Protein AF-A0A1I8B2J7-F1 (afdb_monomer)

Sequence (93 aa):
MSAVQCAQCSNSPACNADPFYEKQLFCWEKDANKWSPTRGRRVCEGGLCFIGIDHNQMVEQNCGDCPAKFKNCVTCKNKNSCNEESLLPLQKI

Structure (mmCIF, N/CA/C/O backbone):
data_AF-A0A1I8B2J7-F1
#
_entry.id   AF-A0A1I8B2J7-F1
#
loop_
_atom_site.group_PDB
_atom_site.id
_atom_site.type_symbol
_atom_site.label_atom_id
_atom_site.label_alt_id
_atom_site.label_comp_id
_atom_site.label_asym_id
_atom_site.label_entity_id
_atom_site.label_seq_id
_atom_site.pdbx_PDB_ins_code
_atom_site.Cartn_x
_atom_site.Cartn_y
_atom_site.Cartn_z
_atom_site.occupancy
_atom_site.B_iso_or_equiv
_atom_site.auth_seq_id
_atom_site.auth_comp_id
_atom_site.auth_asym_id
_atom_site.auth_atom_id
_atom_site.pdbx_PDB_model_num
ATOM 1 N N . MET A 1 1 ? 6.556 -22.218 -4.217 1.00 41.38 1 MET A N 1
ATOM 2 C CA . MET A 1 1 ? 6.944 -21.597 -5.502 1.00 41.38 1 MET A CA 1
ATOM 3 C C . MET A 1 1 ? 6.799 -20.097 -5.330 1.00 41.38 1 MET A C 1
ATOM 5 O O . MET A 1 1 ? 5.722 -19.671 -4.941 1.00 41.38 1 MET A O 1
ATOM 9 N N . SER A 1 2 ? 7.872 -19.324 -5.504 1.00 52.38 2 SER A N 1
ATOM 10 C CA . SER A 1 2 ? 7.795 -17.859 -5.438 1.00 52.38 2 SER A CA 1
ATOM 11 C C . SER A 1 2 ? 7.273 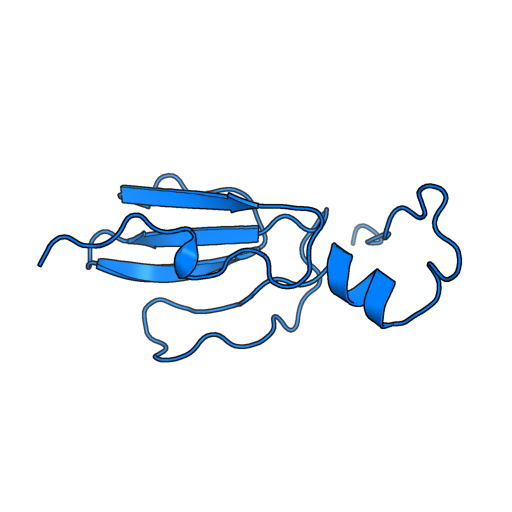-17.356 -6.784 1.00 52.38 2 SER A C 1
ATOM 13 O O . SER A 1 2 ? 7.883 -17.663 -7.807 1.00 52.38 2 SER A O 1
ATOM 15 N N . ALA A 1 3 ? 6.136 -16.660 -6.805 1.00 61.75 3 ALA A N 1
ATOM 16 C CA . ALA A 1 3 ? 5.615 -16.060 -8.029 1.00 61.75 3 ALA A CA 1
ATOM 17 C C . ALA A 1 3 ? 6.560 -14.935 -8.476 1.00 61.75 3 ALA A C 1
ATOM 19 O O . ALA A 1 3 ? 6.886 -14.046 -7.686 1.00 61.75 3 ALA A O 1
ATOM 20 N N . VAL A 1 4 ? 7.035 -14.993 -9.723 1.00 66.12 4 VAL A N 1
ATOM 21 C CA . VAL A 1 4 ? 7.820 -13.902 -10.312 1.00 66.12 4 VAL A CA 1
ATOM 22 C C . VAL A 1 4 ? 6.896 -12.696 -10.442 1.00 66.12 4 VAL A C 1
ATOM 24 O O . VAL A 1 4 ? 5.874 -12.763 -11.121 1.00 66.12 4 VAL A O 1
ATOM 27 N N . GLN A 1 5 ? 7.240 -11.614 -9.751 1.00 62.47 5 GLN A N 1
ATOM 28 C CA . GLN A 1 5 ? 6.485 -10.368 -9.782 1.00 62.47 5 GLN A CA 1
ATOM 29 C C . GLN A 1 5 ? 6.876 -9.586 -11.036 1.00 62.47 5 GLN A C 1
ATOM 31 O O . GLN A 1 5 ? 8.055 -9.303 -11.245 1.00 62.47 5 GLN A O 1
ATOM 36 N N . CYS A 1 6 ? 5.893 -9.254 -11.871 1.00 65.19 6 CYS A N 1
ATOM 37 C CA . CYS A 1 6 ? 6.099 -8.569 -13.143 1.00 65.19 6 CYS A CA 1
ATOM 38 C C . CYS A 1 6 ? 5.345 -7.238 -13.145 1.00 65.19 6 CYS A C 1
ATOM 40 O O . CYS A 1 6 ? 4.147 -7.205 -12.878 1.00 65.19 6 CYS A O 1
ATOM 42 N N . ALA A 1 7 ? 6.026 -6.152 -13.507 1.00 67.88 7 ALA A N 1
ATOM 43 C CA . ALA A 1 7 ? 5.365 -4.904 -13.871 1.00 67.88 7 ALA A CA 1
ATOM 44 C C . ALA A 1 7 ? 4.821 -5.024 -15.305 1.00 67.88 7 ALA A C 1
ATOM 46 O O . ALA A 1 7 ? 5.555 -5.402 -16.224 1.00 67.88 7 ALA A O 1
ATOM 47 N N . GLN A 1 8 ? 3.542 -4.715 -15.520 1.00 69.94 8 GLN A N 1
ATOM 48 C CA . GLN A 1 8 ? 2.952 -4.790 -16.855 1.00 69.94 8 GLN A CA 1
ATOM 49 C C . GLN A 1 8 ? 3.344 -3.544 -17.658 1.00 69.94 8 GLN A C 1
ATOM 51 O O . GLN A 1 8 ? 2.969 -2.417 -17.328 1.00 69.94 8 GLN A O 1
ATOM 56 N N . CYS A 1 9 ? 4.103 -3.753 -18.735 1.00 71.88 9 CYS A N 1
ATOM 57 C CA . CYS A 1 9 ? 4.494 -2.712 -19.683 1.00 71.88 9 CYS A CA 1
ATOM 58 C C . CYS A 1 9 ? 3.365 -2.474 -20.701 1.00 71.88 9 CYS A C 1
ATOM 60 O O . CYS A 1 9 ? 3.410 -2.942 -21.835 1.00 71.88 9 CYS A O 1
ATOM 62 N N . SER A 1 10 ? 2.298 -1.789 -20.288 1.00 65.31 10 SER A N 1
ATOM 63 C CA . SER A 1 10 ? 1.180 -1.419 -21.164 1.00 65.31 10 SER A CA 1
ATOM 64 C C . SER A 1 10 ? 1.490 -0.120 -21.923 1.00 65.31 10 SER A C 1
ATOM 66 O O . SER A 1 10 ? 1.167 0.972 -21.468 1.00 65.31 10 SER A O 1
ATOM 68 N N . ASN A 1 11 ? 2.125 -0.243 -23.095 1.00 62.16 11 ASN A N 1
ATOM 69 C CA . ASN A 1 11 ? 2.318 0.825 -24.096 1.00 62.16 11 ASN A CA 1
ATOM 70 C C . ASN A 1 11 ? 2.997 2.125 -23.607 1.00 62.16 11 ASN A C 1
ATOM 72 O O . ASN A 1 11 ? 2.799 3.186 -24.197 1.00 62.16 11 ASN A O 1
ATOM 76 N N . SER A 1 12 ? 3.817 2.064 -22.556 1.00 64.81 12 SER A N 1
ATOM 77 C CA . SER A 1 12 ? 4.595 3.212 -22.078 1.00 64.81 12 SER A CA 1
ATOM 78 C C . SER A 1 12 ? 6.047 3.119 -22.570 1.00 64.81 12 SER A C 1
ATOM 80 O O . SER A 1 12 ? 6.682 2.081 -22.361 1.00 64.81 12 SER A O 1
ATOM 82 N N . PRO A 1 13 ? 6.611 4.165 -23.208 1.00 66.31 13 PRO A N 1
ATOM 83 C CA . PRO A 1 13 ? 8.047 4.211 -23.456 1.00 66.31 13 PRO A CA 1
ATOM 84 C C . PRO A 1 13 ? 8.798 4.249 -22.109 1.00 66.31 13 PRO A C 1
ATOM 86 O O . PRO A 1 13 ? 8.398 4.973 -21.203 1.00 66.31 13 PRO A O 1
ATOM 89 N N . ALA A 1 14 ? 9.886 3.476 -21.989 1.00 70.88 14 ALA A N 1
ATOM 90 C CA . ALA A 1 14 ? 10.744 3.353 -20.795 1.00 70.88 14 ALA A CA 1
ATOM 91 C C . ALA A 1 14 ? 10.195 2.531 -19.603 1.00 70.88 14 ALA A C 1
ATOM 93 O O . ALA A 1 14 ? 10.487 2.825 -18.443 1.00 70.88 14 ALA A O 1
ATOM 94 N N . CYS A 1 15 ? 9.467 1.441 -19.860 1.00 71.50 15 CYS A N 1
ATOM 95 C CA . CYS A 1 15 ? 9.035 0.519 -18.799 1.00 71.50 15 CYS A CA 1
ATOM 96 C C . CYS A 1 15 ? 10.161 -0.300 -18.136 1.00 71.50 15 CYS A C 1
ATOM 98 O O . CYS A 1 15 ? 9.942 -0.945 -17.114 1.00 71.50 15 CYS A O 1
ATOM 100 N N . ASN A 1 16 ? 11.370 -0.258 -18.695 1.00 71.25 16 ASN A N 1
ATOM 101 C CA . ASN A 1 16 ? 12.580 -0.833 -18.112 1.00 71.25 16 ASN A CA 1
ATOM 102 C C . ASN A 1 16 ? 13.306 0.122 -17.147 1.00 71.25 16 ASN A C 1
ATOM 104 O O . ASN A 1 16 ? 14.367 -0.232 -16.645 1.00 71.25 16 ASN A O 1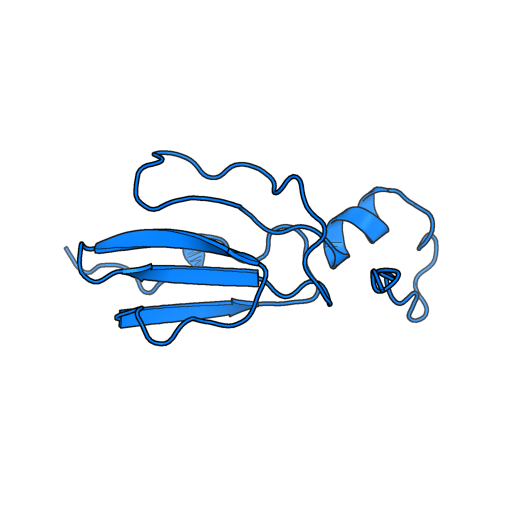
ATOM 108 N N . ALA A 1 17 ? 12.798 1.339 -16.939 1.00 77.44 17 ALA A N 1
ATOM 109 C CA . ALA A 1 17 ? 13.405 2.286 -16.016 1.00 77.44 17 ALA A CA 1
ATOM 110 C C . ALA A 1 17 ? 12.979 1.986 -14.570 1.00 77.44 17 ALA A C 1
ATOM 112 O O . ALA A 1 17 ? 11.796 1.735 -14.316 1.00 77.44 17 ALA A O 1
ATOM 113 N N . ASP A 1 18 ? 13.909 2.110 -13.619 1.00 75.62 18 ASP A N 1
ATOM 114 C CA . ASP A 1 18 ? 13.647 1.915 -12.184 1.00 75.62 18 ASP A CA 1
ATOM 115 C C . ASP A 1 18 ? 12.376 2.636 -11.698 1.00 75.62 18 ASP A C 1
ATOM 117 O O . ASP A 1 18 ? 11.559 2.003 -11.031 1.00 75.62 18 ASP A O 1
ATOM 121 N N . PRO A 1 19 ? 12.086 3.896 -12.095 1.00 73.88 19 PRO A N 1
ATOM 122 C CA . PRO A 1 19 ? 10.881 4.586 -11.640 1.00 73.88 19 PRO A CA 1
ATOM 123 C C . PRO A 1 19 ? 9.569 3.941 -12.101 1.00 73.88 19 PRO A C 1
ATOM 125 O O . PRO A 1 19 ? 8.543 4.125 -11.448 1.00 73.88 19 PRO A O 1
ATOM 128 N N . PHE A 1 20 ? 9.564 3.233 -13.234 1.00 73.19 20 PHE A N 1
ATOM 129 C CA . PHE A 1 20 ? 8.384 2.515 -13.720 1.00 73.19 20 PHE A CA 1
ATOM 130 C C . PHE A 1 20 ? 8.135 1.267 -12.872 1.00 73.19 20 PHE A C 1
ATOM 132 O O . PHE A 1 20 ? 7.014 1.042 -12.415 1.00 73.19 20 P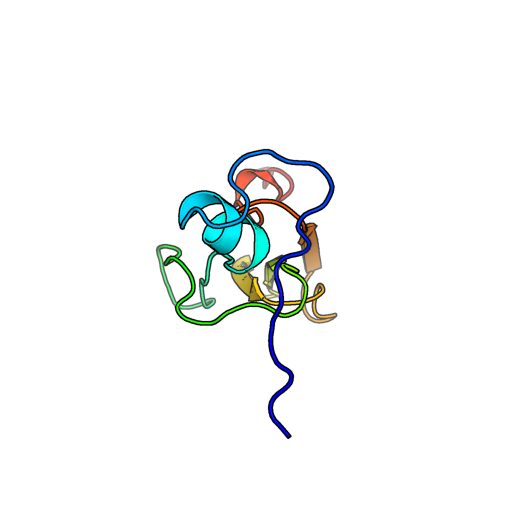HE A O 1
ATOM 139 N N . TYR A 1 21 ? 9.203 0.514 -12.606 1.00 72.44 21 TYR A N 1
ATOM 140 C CA . TYR A 1 21 ? 9.180 -0.676 -11.761 1.00 72.44 21 TYR A CA 1
ATOM 141 C C . TYR A 1 21 ? 8.780 -0.323 -10.323 1.00 72.44 21 TYR A C 1
ATOM 143 O O . TYR A 1 21 ? 7.863 -0.918 -9.759 1.00 72.44 21 TYR A O 1
ATOM 151 N N . GLU A 1 22 ? 9.393 0.719 -9.756 1.00 73.88 22 GLU A N 1
ATOM 152 C CA . GLU A 1 22 ? 9.104 1.171 -8.398 1.00 73.88 22 GLU A CA 1
ATOM 153 C C . GLU A 1 22 ? 7.647 1.624 -8.226 1.00 73.88 22 GLU A C 1
ATOM 155 O O . GLU A 1 22 ? 7.031 1.387 -7.187 1.00 73.88 22 GLU A O 1
ATOM 160 N N . LYS A 1 23 ? 7.065 2.251 -9.258 1.00 71.25 23 LYS A N 1
ATOM 161 C CA . LYS A 1 23 ? 5.676 2.729 -9.234 1.00 71.25 23 LYS A CA 1
ATOM 162 C C . LYS A 1 23 ? 4.626 1.636 -9.200 1.00 71.25 23 LYS A C 1
ATOM 164 O O . LYS A 1 23 ? 3.523 1.905 -8.734 1.00 71.25 23 LYS A O 1
ATOM 169 N N . GLN A 1 24 ? 4.929 0.454 -9.714 1.00 70.75 24 GLN A N 1
ATOM 170 C CA . GLN A 1 24 ? 3.950 -0.625 -9.787 1.00 70.75 24 GLN A CA 1
ATOM 171 C C . GLN A 1 24 ? 4.086 -1.634 -8.655 1.00 70.75 24 GLN A C 1
ATOM 173 O O . GLN A 1 24 ? 3.232 -2.497 -8.541 1.00 70.75 24 GLN A O 1
ATOM 178 N N . LEU A 1 25 ? 5.145 -1.565 -7.848 1.00 75.44 25 LEU A N 1
ATOM 179 C CA . LEU A 1 25 ? 5.522 -2.692 -6.999 1.00 75.44 25 LEU A CA 1
ATOM 180 C C . LEU A 1 25 ? 5.705 -2.342 -5.527 1.00 75.44 25 LEU A C 1
ATOM 182 O O . LEU A 1 25 ? 5.744 -3.263 -4.723 1.00 75.44 25 LEU A O 1
ATOM 186 N N . PHE A 1 26 ? 5.792 -1.068 -5.138 1.00 85.12 26 PHE A N 1
AT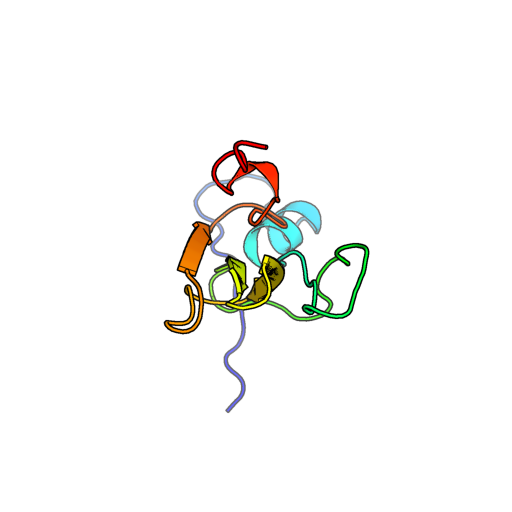OM 187 C CA . PHE A 1 26 ? 6.032 -0.704 -3.738 1.00 85.12 26 PHE A CA 1
ATOM 188 C C . PHE A 1 26 ? 4.917 0.159 -3.146 1.00 85.12 26 PHE A C 1
ATOM 190 O O . PHE A 1 26 ? 4.366 1.048 -3.800 1.00 85.12 26 PHE A O 1
ATOM 197 N N . CYS A 1 27 ? 4.642 -0.091 -1.867 1.00 90.50 27 CYS A N 1
ATOM 198 C CA . CYS A 1 27 ? 3.692 0.643 -1.038 1.00 90.50 27 CYS A CA 1
ATOM 199 C C . CYS A 1 27 ? 4.418 1.381 0.096 1.00 90.50 27 CYS A C 1
ATOM 201 O O . CYS A 1 27 ? 5.573 1.075 0.413 1.00 90.50 27 CYS A O 1
ATOM 203 N N . TRP A 1 28 ? 3.736 2.319 0.754 1.00 92.56 28 TRP A N 1
ATOM 204 C CA . TRP A 1 28 ? 4.151 2.744 2.089 1.00 92.56 28 TRP A CA 1
ATOM 205 C C . TRP A 1 28 ? 3.917 1.604 3.083 1.00 92.56 28 TRP A C 1
ATOM 207 O O . TRP A 1 28 ? 2.857 0.976 3.067 1.00 92.56 28 TRP A O 1
ATOM 217 N N . GLU A 1 29 ? 4.897 1.368 3.951 1.00 91.88 29 GLU A N 1
ATOM 218 C CA . GLU A 1 29 ? 4.817 0.452 5.087 1.00 91.88 29 GLU A CA 1
ATOM 219 C C . GLU A 1 29 ? 4.855 1.260 6.389 1.00 91.88 29 GLU A C 1
ATOM 221 O O . GLU A 1 29 ? 5.843 1.944 6.687 1.00 91.88 29 GLU A O 1
ATOM 226 N N . LYS A 1 30 ? 3.782 1.165 7.174 1.00 92.00 30 LYS A N 1
ATOM 227 C CA . LYS A 1 30 ? 3.655 1.755 8.509 1.00 92.00 30 LYS A CA 1
ATOM 228 C C . LYS A 1 30 ? 2.896 0.774 9.387 1.00 92.00 30 LYS A C 1
ATOM 230 O O . LYS A 1 30 ? 1.733 0.484 9.130 1.00 92.00 30 LYS A O 1
ATOM 235 N N . ASP A 1 31 ? 3.567 0.276 10.415 1.00 84.81 31 ASP A N 1
ATOM 236 C CA . ASP A 1 31 ? 2.918 -0.503 11.465 1.00 84.81 31 ASP A CA 1
ATOM 237 C C . ASP A 1 31 ? 2.248 0.448 12.460 1.00 84.81 31 ASP A C 1
ATOM 239 O O . ASP A 1 31 ? 2.735 1.562 12.662 1.00 84.81 31 ASP A O 1
ATOM 243 N N . ALA A 1 32 ? 1.217 -0.020 13.166 1.00 75.31 32 ALA A N 1
ATOM 244 C CA . ALA A 1 32 ? 0.487 0.774 14.162 1.00 75.31 32 ALA A CA 1
ATOM 245 C C . ALA A 1 32 ? 1.385 1.413 15.249 1.00 75.31 32 ALA A C 1
ATOM 247 O O . ALA A 1 32 ? 1.033 2.434 15.827 1.00 75.31 32 ALA A O 1
ATOM 248 N N . ASN A 1 33 ? 2.568 0.842 15.504 1.00 78.06 33 ASN A N 1
ATOM 249 C CA . ASN A 1 33 ? 3.521 1.324 16.511 1.00 78.06 33 ASN A CA 1
ATOM 250 C C . ASN A 1 33 ? 4.584 2.296 15.959 1.00 78.06 33 ASN A C 1
ATOM 252 O O . ASN A 1 33 ? 5.495 2.683 16.691 1.00 78.06 33 ASN A O 1
ATOM 256 N N . LYS A 1 34 ? 4.536 2.652 14.669 1.00 84.31 34 LYS A N 1
ATOM 257 C CA . LYS A 1 34 ? 5.523 3.529 14.021 1.00 84.31 34 LYS A CA 1
ATOM 258 C C . LYS A 1 34 ? 4.942 4.913 13.762 1.00 84.31 34 LYS A C 1
ATOM 260 O O . LYS A 1 34 ? 3.831 5.058 13.264 1.00 84.31 34 LYS A O 1
ATOM 265 N N . TRP A 1 35 ? 5.746 5.939 14.037 1.00 80.12 35 TRP A N 1
ATOM 266 C CA . TRP A 1 35 ? 5.342 7.332 13.841 1.00 80.12 35 TRP A CA 1
ATOM 267 C C . TRP A 1 35 ? 5.253 7.719 12.360 1.00 80.12 35 TRP A C 1
ATOM 269 O O . TRP A 1 35 ? 4.294 8.362 11.939 1.00 80.12 35 TRP A O 1
ATOM 279 N N . SER A 1 36 ? 6.228 7.290 11.555 1.00 86.38 36 SER A N 1
ATOM 280 C CA . SER A 1 36 ? 6.327 7.624 10.133 1.00 86.38 36 SER A CA 1
ATOM 281 C C . SER A 1 36 ? 6.285 6.381 9.237 1.00 86.38 36 SER A C 1
ATOM 283 O O . SER A 1 36 ? 6.828 5.334 9.610 1.00 86.38 36 SER A O 1
ATOM 285 N N . PRO A 1 37 ? 5.670 6.482 8.043 1.00 89.44 37 PRO A N 1
ATOM 286 C CA . PRO A 1 37 ? 5.778 5.443 7.032 1.00 89.44 37 PRO A CA 1
ATOM 287 C C . PRO A 1 37 ? 7.195 5.353 6.477 1.00 89.44 37 PRO A C 1
ATOM 289 O O . PRO A 1 37 ? 7.915 6.345 6.351 1.00 89.44 37 PRO A O 1
ATOM 292 N N . THR A 1 38 ? 7.569 4.147 6.074 1.00 87.94 38 THR A N 1
ATOM 293 C CA . THR A 1 38 ? 8.794 3.878 5.321 1.00 87.94 38 THR A CA 1
ATOM 294 C C . THR A 1 38 ? 8.442 3.333 3.950 1.00 87.94 38 THR A C 1
ATOM 296 O O . THR A 1 38 ? 7.416 2.672 3.794 1.00 87.94 38 THR A O 1
ATOM 299 N N . ARG A 1 39 ? 9.277 3.603 2.940 1.00 81.50 39 ARG A N 1
ATOM 300 C CA . ARG A 1 39 ? 9.107 2.958 1.635 1.00 81.50 39 ARG A CA 1
ATOM 301 C C . ARG A 1 39 ? 9.247 1.452 1.843 1.00 81.50 39 ARG A C 1
ATOM 303 O O . ARG A 1 39 ? 10.235 1.017 2.444 1.00 81.50 39 ARG A O 1
ATOM 310 N N . GLY A 1 40 ? 8.264 0.693 1.369 1.00 74.38 40 GLY A N 1
ATOM 311 C CA . GLY A 1 40 ? 8.261 -0.749 1.525 1.00 74.38 40 GLY A CA 1
ATOM 312 C C . GLY A 1 40 ? 9.515 -1.379 0.936 1.00 74.38 40 GLY A C 1
ATOM 313 O O . GLY A 1 40 ? 10.025 -0.944 -0.098 1.00 74.38 40 GLY A O 1
ATOM 314 N N . ARG A 1 41 ? 10.054 -2.382 1.631 1.00 69.25 41 ARG A N 1
ATOM 315 C CA . ARG A 1 41 ? 11.260 -3.104 1.181 1.00 69.25 41 ARG A CA 1
ATOM 316 C C . ARG A 1 41 ? 10.915 -4.310 0.318 1.00 69.25 41 ARG A C 1
ATOM 318 O O . ARG A 1 41 ? 11.810 -4.915 -0.269 1.00 69.25 41 ARG A O 1
ATOM 325 N N . ARG A 1 42 ? 9.638 -4.691 0.285 1.00 71.44 42 ARG A N 1
ATOM 326 C CA . ARG A 1 42 ? 9.132 -5.849 -0.445 1.00 71.44 42 ARG A CA 1
ATOM 327 C C . ARG A 1 42 ? 8.237 -5.391 -1.584 1.00 71.44 42 ARG A C 1
ATOM 329 O O . ARG A 1 42 ? 7.499 -4.421 -1.454 1.00 71.44 42 ARG A O 1
ATOM 336 N N . VAL A 1 43 ? 8.315 -6.129 -2.686 1.00 77.50 43 VAL A N 1
ATOM 337 C CA . VAL A 1 43 ? 7.381 -5.987 -3.796 1.00 77.50 43 VAL A CA 1
ATOM 338 C C . VAL A 1 43 ? 6.003 -6.466 -3.341 1.00 77.50 43 VAL A C 1
ATOM 340 O O . VAL A 1 43 ? 5.867 -7.591 -2.859 1.00 77.50 43 VAL A O 1
ATOM 343 N N . CYS A 1 44 ? 4.999 -5.615 -3.500 1.00 80.56 44 CYS A N 1
ATOM 344 C CA . CYS A 1 44 ? 3.599 -5.913 -3.264 1.00 80.56 44 CYS A CA 1
ATOM 345 C C . CYS A 1 44 ? 2.991 -6.540 -4.517 1.00 80.56 44 CYS A C 1
ATOM 347 O O . CYS A 1 44 ? 3.090 -5.988 -5.616 1.00 80.56 44 CYS A O 1
ATOM 349 N N . GLU A 1 45 ? 2.353 -7.695 -4.343 1.00 74.75 45 GLU A N 1
ATOM 350 C CA . GLU A 1 45 ? 1.741 -8.434 -5.441 1.00 74.75 45 GLU A CA 1
ATOM 351 C C . GLU A 1 45 ? 0.708 -7.574 -6.181 1.00 74.75 45 GLU A C 1
ATOM 353 O O . GLU A 1 45 ? -0.201 -7.003 -5.576 1.00 74.75 45 GLU A O 1
ATOM 358 N N . GLY A 1 46 ? 0.901 -7.413 -7.494 1.00 72.56 46 GLY A N 1
ATOM 359 C CA . GLY A 1 46 ? 0.033 -6.591 -8.344 1.00 72.56 46 GLY A CA 1
ATOM 360 C C . GLY A 1 46 ? 0.029 -5.088 -8.027 1.00 72.56 46 GLY A C 1
ATOM 361 O O . GLY A 1 46 ? -0.859 -4.380 -8.504 1.00 72.56 46 GLY A O 1
ATOM 362 N N . GLY A 1 47 ? 0.973 -4.592 -7.216 1.00 77.94 47 GLY A N 1
ATOM 363 C CA . GLY A 1 47 ? 1.026 -3.179 -6.827 1.00 77.94 47 GLY A CA 1
ATOM 364 C C . GLY A 1 47 ? -0.140 -2.730 -5.960 1.00 77.94 47 GLY A C 1
ATOM 365 O O . GLY A 1 47 ? -0.507 -1.554 -5.983 1.00 77.94 47 GLY A O 1
ATOM 366 N N . LEU A 1 48 ? -0.768 -3.676 -5.265 1.00 89.19 48 LEU A N 1
ATOM 367 C CA . LEU A 1 48 ? -1.916 -3.427 -4.416 1.00 89.19 48 LEU A CA 1
ATOM 368 C C . LEU A 1 48 ? -1.442 -2.954 -3.043 1.00 89.19 48 LEU A C 1
ATOM 370 O O . LEU A 1 48 ? -0.631 -3.624 -2.400 1.00 89.19 48 LEU A O 1
ATOM 374 N N . CYS A 1 49 ? -1.953 -1.812 -2.600 1.00 92.62 49 CYS A N 1
ATOM 375 C CA . CYS A 1 49 ? -1.634 -1.213 -1.311 1.00 92.62 49 CYS A CA 1
ATOM 376 C C . CYS A 1 49 ? -2.914 -0.894 -0.546 1.00 92.62 49 CYS A C 1
ATOM 378 O O . CYS A 1 49 ? -3.918 -0.519 -1.156 1.00 92.62 49 CYS A O 1
ATOM 380 N N . PHE A 1 50 ? -2.844 -0.890 0.782 1.00 94.44 50 PHE A N 1
ATOM 381 C CA . PHE A 1 50 ? -3.898 -0.332 1.620 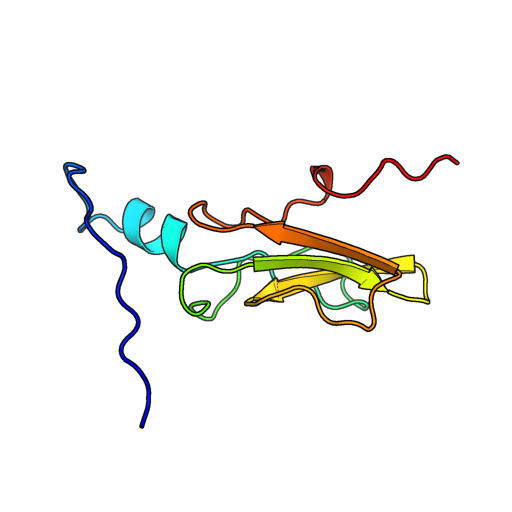1.00 94.44 50 PHE A CA 1
ATOM 382 C C . PHE A 1 50 ? -3.363 0.698 2.612 1.00 94.44 50 PHE A C 1
ATOM 384 O O . PHE A 1 50 ? -2.191 0.684 3.004 1.00 94.44 50 PHE A O 1
ATOM 391 N N . ILE A 1 51 ? -4.261 1.583 3.033 1.00 95.12 51 ILE A N 1
ATOM 392 C CA . ILE A 1 51 ? -4.131 2.400 4.235 1.00 95.12 51 ILE A CA 1
ATOM 393 C C . ILE A 1 51 ? -5.404 2.258 5.064 1.00 95.12 51 ILE A C 1
ATOM 395 O O . ILE A 1 51 ? -6.506 2.375 4.528 1.00 95.12 51 ILE A O 1
ATOM 399 N N . GLY A 1 52 ? -5.264 2.001 6.361 1.00 94.31 52 GLY A N 1
ATOM 400 C CA . GLY A 1 52 ? -6.394 1.787 7.257 1.00 94.31 52 GLY A CA 1
ATOM 401 C C . GLY A 1 52 ? -6.189 2.377 8.643 1.00 94.31 52 GLY A C 1
ATOM 402 O O . GLY A 1 52 ? -5.063 2.585 9.082 1.00 94.31 52 GLY A O 1
ATOM 403 N N . ILE A 1 53 ? -7.302 2.649 9.322 1.00 91.25 53 ILE A N 1
ATOM 404 C CA . ILE A 1 53 ? -7.351 3.045 10.731 1.00 91.25 53 ILE A CA 1
ATOM 405 C C . ILE A 1 53 ? -7.857 1.851 11.535 1.00 91.25 53 ILE A C 1
ATOM 407 O O . ILE A 1 53 ? -8.970 1.360 11.296 1.00 91.25 53 ILE A O 1
ATOM 411 N N . ASP A 1 54 ? -7.038 1.375 12.469 1.00 85.31 54 ASP A N 1
ATOM 412 C CA . ASP A 1 54 ? -7.390 0.267 13.352 1.00 85.31 54 ASP A CA 1
ATOM 413 C C . ASP A 1 54 ? -8.366 0.693 14.461 1.00 85.31 54 ASP A C 1
ATOM 415 O O . ASP A 1 54 ? -8.797 1.845 14.568 1.00 85.31 54 ASP A O 1
ATOM 419 N N . HIS A 1 55 ? -8.761 -0.266 15.295 1.00 84.06 55 HIS A N 1
ATOM 420 C CA . HIS A 1 55 ? -9.689 -0.012 16.397 1.00 84.06 55 HIS A CA 1
ATOM 421 C C . HIS A 1 55 ? -9.108 0.917 17.477 1.00 84.06 55 HIS A C 1
ATOM 423 O O . HIS A 1 55 ? -9.874 1.528 18.219 1.00 84.06 55 HIS A O 1
ATOM 429 N N . ASN A 1 56 ? -7.783 1.065 17.528 1.00 86.38 56 ASN A N 1
ATOM 430 C CA . ASN A 1 56 ? -7.063 1.948 18.441 1.00 86.38 56 ASN A CA 1
ATOM 431 C C . ASN A 1 56 ? -6.800 3.334 17.823 1.00 86.38 56 ASN A C 1
ATOM 433 O O . ASN A 1 56 ? -6.021 4.110 18.370 1.00 86.38 56 ASN A O 1
ATOM 437 N N . GLN A 1 57 ? -7.443 3.649 16.692 1.00 86.75 57 GLN A N 1
ATOM 438 C CA . GLN A 1 57 ? -7.242 4.873 15.913 1.00 86.75 57 GLN A CA 1
ATOM 439 C C . GLN A 1 57 ? -5.821 5.048 15.349 1.00 86.75 57 GLN A C 1
ATOM 441 O O . GLN A 1 57 ? -5.452 6.153 14.950 1.00 86.75 57 GLN A O 1
ATOM 446 N N . MET A 1 58 ? -5.042 3.970 15.257 1.00 88.31 58 MET A N 1
ATOM 447 C CA . MET A 1 58 ? -3.713 3.989 14.656 1.00 88.31 58 MET A CA 1
ATOM 448 C C . MET A 1 58 ? -3.801 3.762 13.149 1.00 88.31 58 MET A C 1
ATOM 450 O O . MET A 1 58 ? -4.603 2.960 12.667 1.00 88.31 58 MET A O 1
ATOM 454 N N . VAL A 1 59 ? -2.956 4.470 12.401 1.00 91.31 59 VAL A N 1
ATOM 455 C CA . VAL A 1 59 ? -2.841 4.316 10.947 1.00 91.31 59 VAL A CA 1
ATOM 456 C C . VAL A 1 59 ? -1.884 3.171 10.626 1.00 91.31 59 VAL A C 1
ATOM 458 O O . VAL A 1 59 ? -0.739 3.178 11.076 1.00 91.31 59 VAL A O 1
ATOM 461 N N . GLU A 1 60 ? -2.334 2.233 9.797 1.00 93.38 60 GLU A N 1
ATOM 462 C CA . GLU A 1 60 ? -1.529 1.147 9.236 1.00 93.38 60 GLU A CA 1
ATOM 463 C C . GLU A 1 60 ? -1.495 1.266 7.706 1.00 93.38 60 GLU A C 1
ATOM 465 O O . GLU A 1 60 ? -2.511 1.538 7.063 1.00 93.38 60 GLU A O 1
ATOM 470 N N . GLN A 1 61 ? -0.318 1.063 7.121 1.00 93.88 61 GLN A N 1
ATOM 471 C CA . GLN A 1 61 ? -0.079 1.088 5.677 1.00 93.88 61 GLN A CA 1
ATOM 472 C C . GLN A 1 61 ? 0.701 -0.169 5.296 1.00 93.88 61 GLN A C 1
ATOM 474 O O . GLN A 1 61 ? 1.723 -0.460 5.922 1.00 93.88 61 GLN A O 1
ATOM 479 N N . ASN A 1 62 ? 0.233 -0.924 4.300 1.00 92.88 62 ASN A N 1
ATOM 480 C CA . ASN A 1 62 ? 0.930 -2.127 3.836 1.00 92.88 62 ASN A CA 1
ATOM 481 C C . ASN A 1 62 ? 0.512 -2.540 2.410 1.00 92.88 62 ASN A C 1
ATOM 483 O O . ASN A 1 62 ? -0.341 -1.903 1.787 1.00 92.88 62 ASN A O 1
ATOM 487 N N . CYS A 1 63 ? 1.114 -3.619 1.904 1.00 91.75 63 CYS A N 1
ATOM 488 C CA . CYS A 1 63 ? 0.672 -4.317 0.700 1.00 91.75 63 CYS A CA 1
ATOM 489 C C . CYS A 1 63 ? -0.698 -4.991 0.903 1.00 91.75 63 CYS A C 1
ATOM 491 O O . CYS A 1 63 ? -1.001 -5.490 1.988 1.00 91.75 63 CYS A O 1
ATOM 493 N N . GLY A 1 64 ? -1.457 -5.126 -0.184 1.00 91.31 64 GLY A N 1
ATOM 494 C CA . GLY A 1 64 ? -2.664 -5.947 -0.271 1.00 91.31 64 GLY A CA 1
ATOM 495 C C . GLY A 1 64 ? -3.978 -5.172 -0.190 1.00 91.31 64 GLY A C 1
ATOM 496 O O . GLY A 1 64 ? -4.012 -3.941 -0.172 1.00 91.31 64 GLY A O 1
ATOM 497 N N . ASP A 1 65 ? -5.070 -5.933 -0.172 1.00 93.94 65 ASP A N 1
ATOM 498 C CA . ASP A 1 65 ? -6.424 -5.431 0.051 1.00 93.94 65 ASP A CA 1
ATOM 499 C C . ASP A 1 65 ? -6.647 -5.036 1.506 1.00 93.94 65 ASP A C 1
ATOM 501 O O . ASP A 1 65 ? -5.960 -5.522 2.401 1.00 93.94 65 ASP A O 1
ATOM 505 N N . CYS A 1 66 ? -7.665 -4.208 1.737 1.00 94.62 66 CYS A N 1
ATOM 506 C CA . CYS A 1 66 ? -8.099 -3.803 3.065 1.00 94.62 66 CYS A CA 1
ATOM 507 C C . CYS A 1 66 ? -8.500 -4.990 3.956 1.00 94.62 66 CYS A C 1
ATOM 509 O O . CYS A 1 66 ? -9.522 -5.636 3.711 1.00 94.62 66 CYS A O 1
ATOM 511 N N . PRO A 1 67 ? -7.767 -5.238 5.053 1.00 92.31 67 PRO A N 1
ATOM 512 C CA . PRO A 1 67 ? -8.172 -6.200 6.068 1.00 92.31 67 PRO A CA 1
ATOM 513 C C . P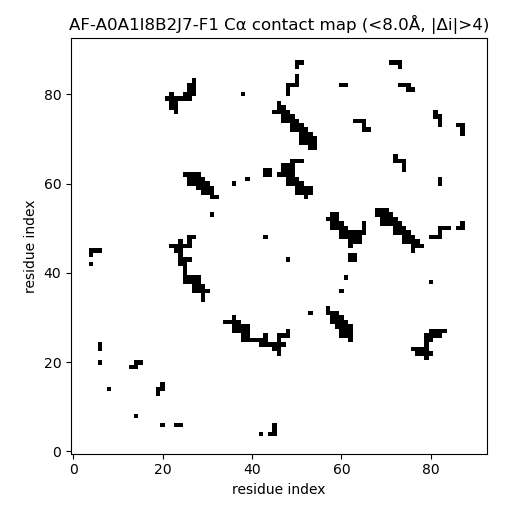RO A 1 67 ? -9.482 -5.804 6.766 1.00 92.31 67 PRO A C 1
ATOM 515 O O . PRO A 1 67 ? -9.683 -4.647 7.132 1.00 92.31 67 PRO A O 1
ATOM 518 N N . ALA A 1 68 ? -10.331 -6.791 7.070 1.00 90.81 68 ALA A N 1
ATOM 519 C CA . ALA A 1 68 ? -11.626 -6.582 7.733 1.00 90.81 68 ALA A CA 1
ATOM 520 C C . ALA A 1 68 ? -11.537 -6.000 9.164 1.00 90.81 68 ALA A C 1
ATOM 522 O O . ALA A 1 68 ? -12.549 -5.595 9.726 1.00 90.81 68 ALA A O 1
ATOM 523 N N . LYS A 1 69 ? -10.336 -5.956 9.760 1.00 88.19 69 LYS A N 1
ATOM 524 C CA . LYS A 1 69 ? -10.077 -5.402 11.103 1.00 88.19 69 LYS A CA 1
ATOM 525 C C . LYS A 1 69 ? -10.103 -3.867 11.161 1.00 88.19 69 LYS A C 1
ATOM 527 O O . LYS A 1 69 ? -9.984 -3.306 12.244 1.00 88.19 69 LYS A O 1
ATOM 532 N N . PHE A 1 70 ? -1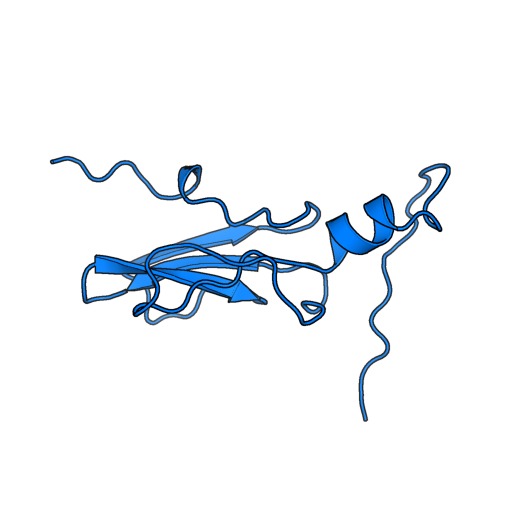0.148 -3.181 10.020 1.00 90.00 70 PHE A N 1
ATOM 533 C CA . PHE A 1 70 ? -10.066 -1.723 9.977 1.00 90.00 70 PHE A CA 1
ATOM 534 C C . PHE A 1 70 ? -11.447 -1.081 9.926 1.00 90.00 70 PHE A C 1
ATOM 536 O O . PHE A 1 70 ? -12.307 -1.491 9.151 1.00 90.00 70 PHE A O 1
ATOM 543 N N . LYS A 1 71 ? -11.634 -0.017 10.715 1.00 84.06 71 LYS A N 1
ATOM 544 C CA . LYS A 1 71 ? -12.883 0.758 10.732 1.00 84.06 71 LYS A CA 1
ATOM 545 C C . LYS A 1 71 ? -13.048 1.575 9.452 1.00 84.06 71 LYS A C 1
ATOM 547 O O . LYS A 1 71 ? -14.135 1.645 8.895 1.00 84.06 71 LYS A O 1
ATOM 552 N N . ASN A 1 72 ? -11.949 2.185 9.012 1.00 89.56 72 ASN A N 1
ATOM 553 C CA . ASN A 1 72 ? -11.832 2.896 7.746 1.00 89.56 72 ASN A CA 1
ATOM 554 C C . ASN A 1 72 ? -10.609 2.340 7.033 1.00 89.56 72 ASN A C 1
ATOM 556 O O . ASN A 1 72 ? -9.533 2.317 7.626 1.00 89.56 72 ASN A O 1
ATOM 560 N N . CYS A 1 73 ? -10.756 1.908 5.787 1.00 94.75 73 CYS A N 1
ATOM 561 C CA . CYS A 1 73 ? -9.631 1.454 4.990 1.00 94.75 73 CYS A CA 1
ATOM 562 C C . CYS A 1 73 ? -9.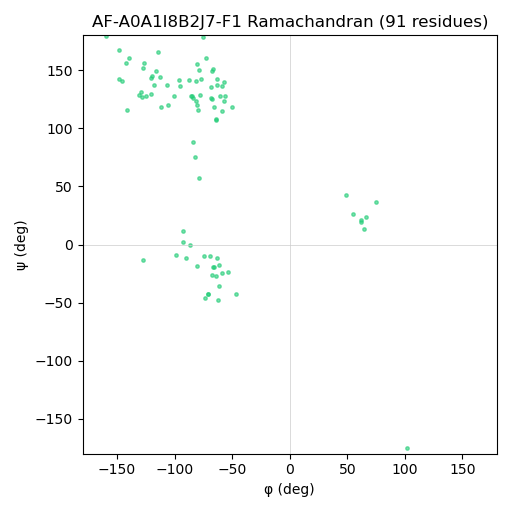858 1.761 3.513 1.00 94.75 73 CYS A C 1
ATOM 564 O O . CYS A 1 73 ? -10.982 1.669 3.018 1.00 94.75 73 CYS A O 1
ATOM 566 N N . VAL A 1 74 ? -8.784 2.142 2.828 1.00 95.50 74 VAL A N 1
ATOM 567 C CA . VAL A 1 74 ? -8.767 2.434 1.397 1.00 95.50 74 VAL A CA 1
ATOM 568 C C . VAL A 1 74 ? -7.694 1.582 0.734 1.00 95.50 74 VAL A C 1
ATOM 570 O O . VAL A 1 74 ? -6.534 1.606 1.143 1.00 95.50 74 VAL A O 1
ATOM 573 N N . THR A 1 75 ? -8.085 0.862 -0.314 1.00 94.94 75 THR A N 1
ATOM 574 C CA . THR A 1 75 ? -7.165 0.147 -1.203 1.00 94.94 75 THR A CA 1
ATOM 575 C C . THR A 1 75 ? -6.863 1.005 -2.427 1.00 94.94 75 THR A C 1
ATOM 577 O O . THR A 1 75 ? -7.741 1.680 -2.966 1.00 94.94 75 THR A O 1
ATOM 580 N N . CYS A 1 76 ? -5.621 0.969 -2.894 1.00 91.06 76 CYS A N 1
ATOM 581 C CA . CYS A 1 76 ? -5.180 1.642 -4.107 1.00 91.06 76 CYS A CA 1
ATOM 582 C C . CYS A 1 76 ? -4.212 0.752 -4.899 1.00 91.06 76 CYS A C 1
ATOM 584 O O . CYS A 1 76 ? -3.654 -0.211 -4.376 1.00 91.06 76 CYS A O 1
ATOM 586 N N . LYS A 1 77 ? -4.046 1.061 -6.189 1.00 88.50 77 LYS A N 1
ATOM 587 C CA . LYS A 1 77 ? -3.187 0.312 -7.117 1.00 88.50 77 LYS A CA 1
ATOM 588 C C . LYS A 1 77 ? -2.576 1.221 -8.181 1.00 88.50 77 LYS A C 1
ATOM 590 O O . LYS A 1 77 ? -3.048 2.340 -8.382 1.00 88.50 77 LYS A O 1
ATOM 595 N N . ASN A 1 78 ? -1.589 0.706 -8.916 1.00 73.12 78 ASN A N 1
ATOM 596 C CA . ASN A 1 78 ? -1.005 1.320 -10.121 1.00 73.12 78 ASN A CA 1
ATOM 597 C C . ASN A 1 78 ? -0.318 2.690 -9.913 1.00 73.12 78 ASN A C 1
ATOM 599 O O . ASN A 1 78 ? -0.151 3.449 -10.870 1.00 73.12 78 ASN A O 1
ATOM 603 N N . LYS A 1 79 ? 0.093 3.025 -8.684 1.00 78.56 79 LYS A N 1
ATOM 604 C CA . LYS A 1 79 ? 0.883 4.226 -8.367 1.00 78.56 79 LYS A CA 1
ATOM 605 C C . LYS A 1 79 ? 1.847 3.911 -7.219 1.00 78.56 79 LYS A C 1
ATOM 607 O O . LYS A 1 79 ? 1.444 3.257 -6.260 1.00 78.56 79 LYS A O 1
ATOM 612 N N . ASN A 1 80 ? 3.081 4.432 -7.296 1.00 79.94 80 ASN A N 1
ATOM 613 C CA . ASN A 1 80 ? 4.082 4.239 -6.240 1.00 79.94 80 ASN A CA 1
ATOM 614 C C . ASN A 1 80 ? 3.516 4.721 -4.915 1.00 79.94 80 ASN A C 1
ATOM 616 O O . ASN A 1 80 ? 3.094 5.879 -4.845 1.00 79.94 80 ASN A O 1
ATOM 620 N N . SER A 1 81 ? 3.576 3.873 -3.889 1.00 86.12 81 SER A N 1
ATOM 621 C CA . SER A 1 81 ? 3.263 4.270 -2.521 1.00 86.12 81 SER A CA 1
ATOM 622 C C . SER A 1 81 ? 1.929 5.028 -2.443 1.00 86.12 81 SER A C 1
ATOM 624 O O . SER A 1 81 ? 1.819 6.077 -1.815 1.00 86.12 81 SER A O 1
ATOM 626 N N . CYS A 1 82 ? 0.923 4.534 -3.176 1.00 89.50 82 CYS A N 1
ATOM 627 C CA . CYS A 1 82 ? -0.342 5.237 -3.387 1.00 89.50 82 CYS A CA 1
ATOM 628 C C . CYS A 1 82 ? -1.178 5.386 -2.117 1.00 89.50 82 CYS A C 1
ATOM 630 O O . CYS A 1 82 ? -2.079 6.218 -2.081 1.00 89.50 82 CYS A O 1
ATOM 632 N N . ASN A 1 83 ? -0.898 4.569 -1.105 1.00 93.56 83 ASN A N 1
ATOM 633 C CA . ASN A 1 83 ? -1.629 4.458 0.145 1.00 93.56 83 ASN A CA 1
ATOM 634 C C . ASN A 1 83 ? -1.269 5.602 1.103 1.00 93.56 83 ASN A C 1
ATOM 636 O O . ASN A 1 83 ? -0.780 5.362 2.197 1.00 93.56 83 ASN A O 1
ATOM 640 N N . GLU A 1 84 ? -1.455 6.847 0.670 1.00 92.50 84 GLU A N 1
ATOM 641 C CA . GLU A 1 84 ? -1.130 8.067 1.419 1.00 92.50 84 GLU A CA 1
ATOM 642 C C . GLU A 1 84 ? -2.200 8.397 2.482 1.00 92.50 84 GLU A C 1
ATOM 644 O O . GLU A 1 84 ? -3.384 8.127 2.283 1.00 92.50 84 GLU A O 1
ATOM 649 N N . GLU A 1 85 ? -1.810 9.041 3.593 1.00 90.75 85 GLU A N 1
ATOM 650 C CA . GLU A 1 85 ? -2.735 9.443 4.678 1.00 90.75 85 GLU A CA 1
ATOM 651 C C . GLU A 1 85 ? -3.856 10.387 4.209 1.00 90.75 85 GLU A C 1
ATOM 653 O O . GLU A 1 85 ? -4.943 10.386 4.782 1.00 90.75 85 GLU A O 1
ATOM 658 N N . SER A 1 86 ? -3.635 11.119 3.113 1.00 90.88 86 SER A N 1
ATOM 659 C CA . SER A 1 86 ? -4.631 11.977 2.457 1.00 90.88 86 SER A CA 1
ATOM 660 C C . SER A 1 86 ? -5.864 11.224 1.936 1.00 90.88 86 SER A C 1
ATOM 662 O O . SER A 1 86 ? -6.887 11.851 1.669 1.00 90.88 86 SER A O 1
ATOM 664 N N . LEU A 1 87 ? -5.783 9.896 1.789 1.00 91.44 87 LEU A N 1
ATOM 665 C CA . LEU A 1 87 ? -6.903 9.049 1.375 1.00 91.44 87 LEU A CA 1
ATOM 666 C C . LEU A 1 87 ? -7.869 8.725 2.518 1.00 91.44 87 LEU A C 1
ATOM 668 O O . LEU A 1 87 ? -8.994 8.294 2.262 1.00 91.44 87 LEU A O 1
ATOM 672 N N . LEU A 1 88 ? -7.447 8.894 3.773 1.00 88.69 88 LEU A N 1
ATOM 673 C CA . LEU A 1 88 ? -8.316 8.665 4.919 1.00 88.69 88 LEU A CA 1
ATOM 674 C C . LEU A 1 88 ? -9.280 9.851 5.088 1.00 88.69 88 LEU A C 1
ATOM 676 O O . LEU A 1 88 ? -8.889 11.003 4.886 1.00 88.69 88 LEU A O 1
ATOM 680 N N . PRO A 1 89 ? -10.545 9.606 5.474 1.00 77.69 89 PRO A N 1
ATOM 681 C CA . PRO A 1 89 ? -11.476 10.690 5.752 1.00 77.69 89 PRO A CA 1
ATOM 682 C C . PRO A 1 89 ? -10.914 11.582 6.863 1.00 77.69 89 PRO A C 1
ATOM 684 O O . PRO A 1 89 ? -10.417 11.074 7.871 1.00 77.69 89 PRO A O 1
ATOM 687 N N . LEU A 1 90 ? -11.018 12.906 6.682 1.00 66.56 90 LEU A N 1
ATOM 688 C CA . LEU A 1 90 ? -10.614 13.890 7.687 1.00 66.56 90 LEU A CA 1
ATOM 689 C C . LEU A 1 90 ? -11.239 13.512 9.033 1.00 66.56 90 LEU A C 1
ATOM 691 O O . LEU A 1 90 ? -12.467 13.465 9.164 1.00 66.56 90 LEU A O 1
ATOM 695 N N . GLN A 1 91 ? -10.395 13.228 10.025 1.00 59.06 91 GLN A N 1
ATOM 696 C CA . GLN A 1 91 ? -10.859 13.049 11.392 1.00 59.06 91 GLN A CA 1
ATOM 697 C C . GLN A 1 91 ? -11.426 14.398 11.837 1.00 59.06 91 GLN A C 1
ATOM 699 O O . GLN A 1 91 ? -10.687 15.368 11.989 1.00 59.06 91 GLN A O 1
ATOM 704 N N . LYS A 1 92 ? -12.756 14.489 11.955 1.00 48.44 92 LYS A N 1
ATOM 705 C CA . LYS A 1 92 ? -13.397 15.642 12.588 1.00 48.44 92 LYS A CA 1
ATOM 706 C C . LYS A 1 92 ? -12.954 15.631 14.050 1.00 48.44 92 LYS A C 1
ATOM 708 O O . LYS A 1 92 ? -13.348 14.725 14.782 1.00 48.44 92 LYS A O 1
ATOM 713 N N . ILE A 1 93 ? -12.076 16.569 14.394 1.00 44.28 93 ILE A N 1
ATOM 714 C CA . ILE A 1 93 ? -11.700 16.910 15.770 1.00 44.28 93 ILE A CA 1
ATOM 715 C C . ILE A 1 93 ? -12.911 17.552 16.445 1.00 44.28 93 ILE A C 1
ATOM 717 O O . ILE A 1 93 ? -13.585 18.363 15.763 1.00 44.28 93 ILE A O 1
#

Nearest PDB structures (foldseek):
  1je9-assembly1_A  TM=6.142E-01  e=1.690E-01  Naja kaouthia
  7luw-assembly1_A  TM=4.993E-01  e=5.550E-01  synthetic construct
  2lkf-assembly1_A  TM=6.806E-01  e=5.990E+00  Staphylococcus aureus
  8gdh-assembly1_A  TM=4.968E-01  e=9.639E+00  Staphylococcus aureus

Radius of gyration: 14.27 Å; Cα contacts (8 Å, |Δi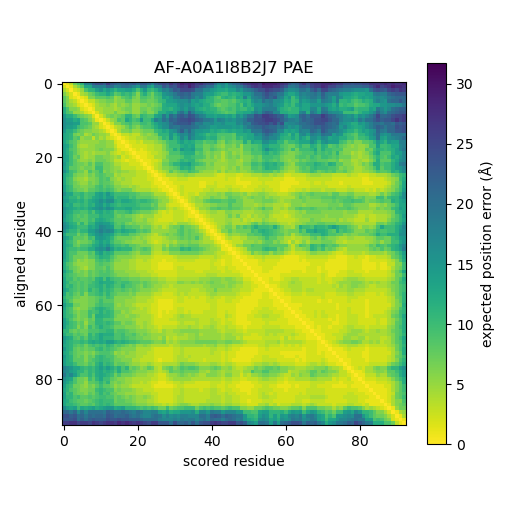|>4): 190; chains: 1; bounding box: 27×38×42 Å

Organism: Meloidogyne hapla (NCBI:txid6305)

Mean predicted aligned error: 7.56 Å

pLDDT: mean 80.38, std 12.34, range [41.38, 95.5]

Solvent-accessible surface area (backbone atoms only — not comparable to full-atom values): 5470 Å² total; per-residue (Å²): 134,85,80,84,86,77,74,81,73,76,90,56,91,64,56,86,38,67,73,49,45,47,24,33,22,30,24,30,33,21,52,67,90,47,94,64,71,39,79,40,92,55,78,24,76,88,16,24,12,13,28,29,29,37,89,85,72,32,59,33,23,33,63,35,74,61,62,90,76,36,82,48,62,44,64,40,62,77,37,50,41,58,35,45,78,84,74,52,78,80,78,83,126

Foldseek 3Di:
DDDDADQDPDPDPPCVDPQNVQFAFWAWFDDQPDPDTDIDPGGAHRQKKKWFQAPVRGIGIDHDDDDPRGPDMDIDGRGRNPHDPVPTPPDPD

Secondary structure (DSSP, 8-state):
-PPPP-----S-TTTTSHHHHHHHH--EEB-TT-SS-EE-SSPPGGG-EEEEE-TTS-EEEEESS--TT-SEEEEE-SSTT---GGGSPP---